Protein AF-A0A3D0WTB7-F1 (afdb_monomer_lite)

Secondary structure (DSSP, 8-state):
----TTT--TT-STTTTSSS-HHHHHHHTT--HHHHHHHHHHHHTTTTTTHHHHHTTTTT---

pLDDT: mean 78.11, std 11.79, range [39.34, 93.31]

Sequence (63 aa):
MTETALDTQIGGNHYKTFKIQPIEFIHKNNLSYIQGNVIKYVCRYRDKNGIEDLKKRDIILTC

Foldseek 3Di:
DDDDPVNDDPPDCQQVPDPAGLVRVCVVVVHDPVVSVLSNQVSRQVVPVHCVSCVVVVNVPDD

Structure (mmCIF, N/CA/C/O backbone):
data_AF-A0A3D0WTB7-F1
#
_entry.id   AF-A0A3D0WTB7-F1
#
loop_
_atom_site.group_PDB
_atom_site.id
_atom_site.type_symbol
_atom_site.label_atom_id
_atom_site.label_alt_id
_atom_site.label_comp_id
_atom_site.label_asym_id
_atom_site.label_entity_id
_atom_site.label_seq_id
_atom_site.pdbx_PDB_ins_code
_atom_site.Cartn_x
_atom_site.Cartn_y
_atom_site.Cartn_z
_atom_site.occupancy
_atom_site.B_iso_or_equiv
_atom_site.auth_seq_id
_atom_site.auth_comp_id
_atom_site.auth_asym_id
_atom_site.auth_atom_id
_atom_site.pdbx_PDB_model_num
ATOM 1 N N . MET A 1 1 ? -15.427 20.925 3.546 1.00 50.69 1 MET A N 1
ATOM 2 C CA . MET A 1 1 ? -15.192 19.489 3.296 1.00 50.69 1 MET A CA 1
ATOM 3 C C . MET A 1 1 ? -13.898 19.140 4.004 1.00 50.69 1 MET A C 1
ATOM 5 O O . MET A 1 1 ? -12.929 19.859 3.812 1.00 50.69 1 MET A O 1
ATOM 9 N N . THR A 1 2 ? -13.915 18.176 4.920 1.00 66.38 2 THR A N 1
ATOM 10 C CA . THR A 1 2 ? -12.731 17.776 5.695 1.00 66.38 2 THR A CA 1
ATOM 11 C C . THR A 1 2 ? -11.813 16.945 4.810 1.00 66.38 2 THR A C 1
ATOM 13 O O . THR A 1 2 ? -12.176 15.825 4.459 1.00 66.38 2 THR A O 1
ATOM 16 N N . GLU A 1 3 ? -10.664 17.497 4.429 1.00 69.25 3 GLU A N 1
ATOM 17 C CA . GLU A 1 3 ? -9.621 16.741 3.734 1.00 69.25 3 GLU A CA 1
ATOM 18 C C . GLU A 1 3 ? -9.040 15.679 4.673 1.00 69.25 3 GLU A C 1
ATOM 20 O O . GLU A 1 3 ? -8.763 15.932 5.848 1.00 69.25 3 GLU A O 1
ATOM 25 N N . THR A 1 4 ? -8.879 14.470 4.155 1.00 74.94 4 THR A N 1
ATOM 26 C CA . THR A 1 4 ? -8.331 13.318 4.863 1.00 74.94 4 THR A CA 1
ATOM 27 C C . THR A 1 4 ? -6.921 13.013 4.365 1.00 74.94 4 THR A C 1
ATOM 29 O O . THR A 1 4 ? -6.515 13.397 3.268 1.00 74.94 4 THR A O 1
ATOM 32 N N . ALA A 1 5 ? -6.157 12.246 5.145 1.00 75.38 5 ALA A N 1
ATOM 33 C CA . ALA A 1 5 ? -4.814 11.812 4.756 1.00 75.38 5 ALA A CA 1
ATOM 34 C C . ALA A 1 5 ? -4.777 10.946 3.472 1.00 75.38 5 ALA A C 1
ATOM 36 O O . ALA A 1 5 ? -3.694 10.663 2.964 1.00 75.38 5 ALA A O 1
ATOM 37 N N . LEU A 1 6 ? -5.935 10.519 2.949 1.00 77.81 6 LEU A N 1
ATOM 38 C CA . LEU A 1 6 ? -6.063 9.764 1.698 1.00 77.81 6 LEU A CA 1
ATOM 39 C C . LEU A 1 6 ? -6.181 10.669 0.460 1.00 77.81 6 LEU A C 1
ATOM 41 O O . LEU A 1 6 ? -5.960 10.203 -0.660 1.00 77.81 6 LEU A O 1
ATOM 45 N N . ASP A 1 7 ? -6.501 11.951 0.649 1.00 75.12 7 ASP A N 1
ATOM 46 C CA . ASP A 1 7 ? -6.758 12.893 -0.445 1.00 75.12 7 ASP A CA 1
ATOM 47 C C . ASP A 1 7 ? -5.461 13.466 -1.031 1.00 75.12 7 ASP A C 1
ATOM 49 O O . ASP A 1 7 ? -5.375 13.760 -2.228 1.00 75.12 7 ASP A O 1
ATOM 53 N N . THR A 1 8 ? -4.401 13.546 -0.224 1.00 74.56 8 THR A N 1
ATOM 54 C CA . THR A 1 8 ? -3.095 14.073 -0.637 1.00 74.56 8 THR A CA 1
ATOM 55 C C . THR A 1 8 ? -2.037 12.975 -0.648 1.00 74.56 8 THR A C 1
ATOM 57 O O . THR A 1 8 ? -1.686 12.411 0.383 1.00 74.56 8 THR A O 1
ATOM 60 N N . GLN A 1 9 ? -1.475 12.704 -1.830 1.00 71.31 9 GLN A N 1
ATOM 61 C CA . GLN A 1 9 ? -0.306 11.842 -1.987 1.00 71.31 9 GLN A CA 1
ATOM 62 C C . GLN A 1 9 ? 0.908 12.711 -2.334 1.00 71.31 9 GLN A C 1
ATOM 64 O O . GLN A 1 9 ? 0.905 13.409 -3.345 1.00 71.31 9 GLN A O 1
ATOM 69 N N . ILE A 1 10 ? 1.962 12.647 -1.520 1.00 74.75 10 ILE A N 1
ATOM 70 C CA . ILE A 1 10 ? 3.230 13.338 -1.791 1.00 74.75 10 ILE A CA 1
ATOM 71 C C . ILE A 1 10 ? 4.150 12.393 -2.581 1.00 74.75 10 ILE A C 1
ATOM 73 O O . ILE A 1 10 ? 4.365 11.247 -2.181 1.00 74.75 10 ILE A O 1
ATOM 77 N N . GLY A 1 11 ? 4.699 12.864 -3.707 1.00 70.69 11 GLY A N 1
ATOM 78 C CA . GLY A 1 11 ? 5.651 12.097 -4.525 1.00 70.69 11 GLY A CA 1
ATOM 79 C C . GLY A 1 11 ? 5.030 11.218 -5.622 1.00 70.69 11 GLY A C 1
ATOM 80 O O . GLY A 1 11 ? 5.588 10.166 -5.949 1.00 70.69 11 GLY A O 1
ATOM 81 N N . GLY A 1 12 ? 3.882 11.622 -6.180 1.00 74.50 12 GLY A N 1
ATOM 82 C CA . GLY A 1 12 ? 3.232 10.998 -7.343 1.00 74.50 12 GLY A CA 1
ATOM 83 C C . GLY A 1 12 ? 1.753 10.667 -7.111 1.00 74.50 12 GLY A C 1
ATOM 84 O O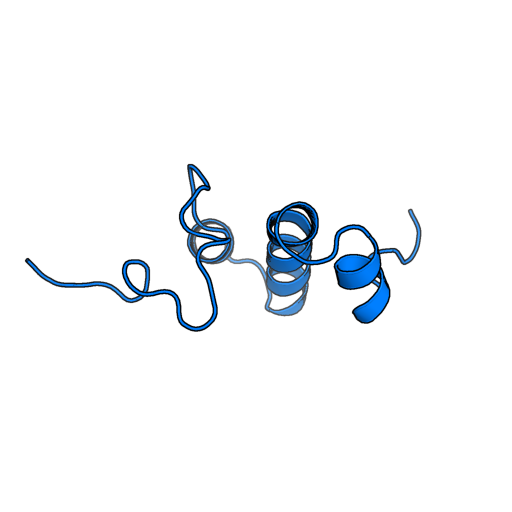 . GLY A 1 12 ? 1.198 11.039 -6.085 1.00 74.50 12 GLY A O 1
ATOM 85 N N . ASN A 1 13 ? 1.131 9.940 -8.050 1.00 74.81 13 ASN A N 1
ATOM 86 C CA . ASN A 1 13 ? -0.309 9.605 -8.030 1.00 74.81 13 ASN A CA 1
ATOM 87 C C . ASN A 1 13 ? -0.619 8.092 -8.074 1.00 74.81 13 ASN A C 1
ATOM 89 O O . ASN A 1 13 ? -1.750 7.689 -8.328 1.00 74.81 13 ASN A O 1
ATOM 93 N N . HIS A 1 14 ? 0.372 7.241 -7.807 1.00 76.31 14 HIS A N 1
ATOM 94 C CA . HIS A 1 14 ? 0.293 5.783 -7.987 1.00 76.31 14 HIS A CA 1
ATOM 95 C C . HIS A 1 14 ? -0.585 5.031 -6.971 1.00 76.31 14 HIS A C 1
ATOM 97 O O . HIS A 1 14 ? -0.652 3.814 -7.033 1.00 76.31 14 HIS A O 1
ATOM 103 N N . TYR A 1 15 ? -1.225 5.692 -6.003 1.00 76.31 15 TYR A N 1
ATOM 104 C CA . TYR A 1 15 ? -2.188 5.032 -5.107 1.00 76.31 15 TYR A CA 1
ATOM 105 C C . TYR A 1 15 ? -3.630 5.515 -5.300 1.00 76.31 15 TYR A C 1
ATOM 107 O O . TYR A 1 15 ? -4.553 4.845 -4.845 1.00 76.31 15 TYR A O 1
ATOM 115 N N . LYS A 1 16 ? -3.835 6.636 -6.005 1.00 76.88 16 LYS A N 1
ATOM 116 C CA . LYS A 1 16 ? -5.154 7.262 -6.212 1.00 76.88 16 LYS A CA 1
ATOM 117 C C . LYS A 1 16 ? -5.990 6.598 -7.306 1.00 76.88 16 LYS A C 1
ATOM 119 O O . LYS A 1 16 ? -7.194 6.805 -7.370 1.00 76.88 16 LYS A O 1
ATOM 124 N N . THR A 1 17 ? -5.355 5.815 -8.170 1.00 79.12 17 THR A N 1
ATOM 125 C CA . THR A 1 17 ? -6.004 5.090 -9.272 1.00 79.12 17 THR A CA 1
ATOM 126 C C . THR A 1 17 ? -6.690 3.804 -8.811 1.00 79.12 17 THR A C 1
ATOM 128 O O . THR A 1 17 ? -7.484 3.223 -9.551 1.00 79.12 17 THR A O 1
ATOM 131 N N . PHE A 1 18 ? -6.404 3.342 -7.592 1.00 80.69 18 PHE A N 1
ATOM 132 C CA . PHE A 1 18 ? -6.977 2.116 -7.058 1.00 80.69 18 PHE A CA 1
ATOM 133 C C . PHE A 1 18 ? -8.401 2.339 -6.547 1.00 80.69 18 PHE A C 1
ATOM 135 O O . PHE A 1 18 ? -8.677 3.315 -5.856 1.00 80.69 18 PHE A O 1
ATOM 142 N N . LYS A 1 19 ? -9.291 1.369 -6.811 1.00 84.12 19 LYS A N 1
ATOM 143 C CA . LYS A 1 19 ? -10.656 1.344 -6.245 1.00 84.12 19 LYS A CA 1
ATOM 144 C C . LYS A 1 19 ? -10.661 1.391 -4.712 1.00 84.12 19 LYS A C 1
ATOM 146 O O . LYS A 1 19 ? -11.596 1.915 -4.125 1.00 84.12 19 LYS A O 1
ATOM 151 N N . ILE A 1 20 ? -9.637 0.809 -4.088 1.00 85.94 20 ILE A N 1
ATOM 152 C CA . ILE A 1 20 ? -9.371 0.864 -2.648 1.00 85.94 20 ILE A CA 1
ATOM 153 C C . ILE A 1 20 ? -7.893 1.204 -2.501 1.00 85.94 20 ILE A C 1
ATOM 155 O O . ILE A 1 20 ? -7.048 0.491 -3.048 1.00 85.94 20 ILE A O 1
ATOM 159 N N . GLN A 1 21 ? -7.563 2.267 -1.769 1.00 86.50 21 GLN A N 1
ATOM 160 C CA . GLN A 1 21 ? -6.159 2.614 -1.566 1.00 86.50 21 GLN A CA 1
ATOM 161 C C . GLN A 1 21 ? -5.461 1.526 -0.732 1.00 86.50 21 GLN A C 1
ATOM 163 O O . GLN A 1 21 ? -6.042 1.033 0.239 1.00 86.50 21 GLN A O 1
ATOM 168 N N . PRO A 1 22 ? -4.194 1.173 -1.023 1.00 87.69 22 PRO A N 1
ATOM 169 C CA . PRO A 1 22 ? -3.495 0.111 -0.294 1.00 87.69 22 PRO A CA 1
ATOM 170 C C . PRO A 1 22 ? -3.481 0.321 1.223 1.00 87.69 22 PRO A C 1
ATOM 172 O O . PRO A 1 22 ? -3.634 -0.628 1.983 1.00 87.69 22 PRO A O 1
ATOM 175 N N . ILE A 1 23 ? -3.347 1.572 1.674 1.00 86.06 23 ILE A N 1
ATOM 176 C CA . ILE A 1 23 ? -3.349 1.912 3.100 1.00 86.06 23 ILE A CA 1
ATOM 177 C C . ILE A 1 23 ? -4.706 1.655 3.766 1.00 86.06 23 ILE A C 1
ATOM 179 O O . ILE A 1 23 ? -4.743 1.216 4.913 1.00 86.06 23 ILE A O 1
ATOM 183 N N . GLU A 1 24 ? -5.805 1.868 3.045 1.00 89.62 24 GLU A N 1
ATOM 184 C CA . GLU A 1 24 ? -7.158 1.596 3.525 1.00 89.62 24 GLU A CA 1
ATOM 185 C C . GLU A 1 24 ? -7.383 0.088 3.650 1.00 89.62 24 GLU A C 1
ATOM 187 O O . GLU A 1 24 ? -7.875 -0.381 4.674 1.00 89.62 24 GLU A O 1
ATOM 192 N N . PHE A 1 25 ? -6.941 -0.686 2.655 1.00 89.75 25 PHE A N 1
ATOM 193 C CA . PHE A 1 25 ? -6.979 -2.147 2.706 1.00 89.75 25 PHE A CA 1
ATOM 194 C C . PHE A 1 25 ? -6.192 -2.699 3.905 1.00 89.75 25 PHE A C 1
ATOM 196 O O . PHE A 1 25 ? -6.690 -3.561 4.624 1.00 89.75 25 PHE A O 1
ATOM 203 N N . ILE A 1 26 ? -4.989 -2.174 4.154 1.00 91.69 26 ILE A N 1
ATOM 204 C CA . ILE A 1 26 ? -4.122 -2.581 5.272 1.00 91.69 26 ILE A CA 1
ATOM 205 C C . ILE A 1 26 ? -4.798 -2.332 6.621 1.00 91.69 26 ILE A C 1
ATOM 207 O O . ILE A 1 26 ? -4.810 -3.229 7.461 1.00 91.69 26 ILE A O 1
ATOM 211 N N . HIS A 1 27 ? -5.386 -1.146 6.810 1.00 90.31 27 HIS A N 1
ATOM 212 C CA . HIS A 1 27 ? -6.067 -0.797 8.058 1.00 90.31 27 HIS A CA 1
ATOM 213 C C . HIS A 1 27 ? -7.352 -1.596 8.255 1.00 90.31 27 HIS A C 1
ATOM 215 O O . HIS A 1 27 ? -7.589 -2.082 9.351 1.00 90.31 27 HIS A O 1
ATOM 221 N N . LYS A 1 28 ? -8.161 -1.786 7.205 1.00 93.00 28 LYS A N 1
ATOM 222 C CA . LYS A 1 28 ? -9.410 -2.561 7.299 1.00 93.00 28 LYS A CA 1
ATOM 223 C C . LYS A 1 28 ? -9.183 -4.039 7.622 1.00 93.00 28 LYS A C 1
ATOM 225 O O . LYS A 1 28 ? -10.067 -4.668 8.190 1.00 93.00 28 LYS A O 1
ATOM 230 N N . ASN A 1 29 ? -8.024 -4.585 7.257 1.00 92.56 29 ASN A N 1
ATOM 231 C CA . ASN A 1 29 ? -7.672 -5.988 7.488 1.00 92.56 29 ASN A CA 1
ATOM 232 C C . ASN A 1 29 ? -6.676 -6.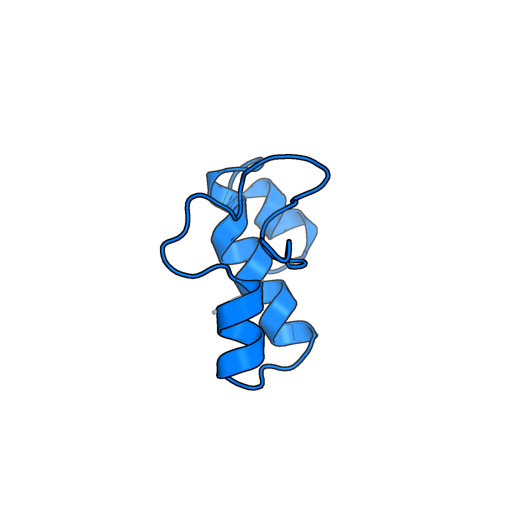180 8.644 1.00 92.56 29 ASN A C 1
ATOM 234 O O . ASN A 1 29 ? -6.163 -7.283 8.817 1.00 92.56 29 ASN A O 1
ATOM 238 N N . ASN A 1 30 ? -6.376 -5.129 9.416 1.00 93.31 30 ASN A N 1
ATOM 239 C CA . ASN A 1 30 ? -5.430 -5.153 10.537 1.00 93.31 30 ASN A CA 1
ATOM 240 C C . ASN A 1 30 ? -4.078 -5.815 10.197 1.00 93.31 30 ASN A C 1
ATOM 242 O O . ASN A 1 30 ? -3.520 -6.570 10.996 1.00 93.31 30 ASN A O 1
ATOM 246 N N . LEU A 1 31 ? -3.544 -5.548 9.001 1.00 91.75 31 LEU A N 1
ATOM 247 C CA . LEU A 1 31 ? -2.275 -6.135 8.572 1.00 91.75 31 LEU A CA 1
ATOM 248 C C . LEU A 1 31 ? -1.093 -5.488 9.300 1.00 91.75 31 LEU A C 1
ATOM 250 O O . LEU A 1 31 ? -1.034 -4.271 9.487 1.00 91.75 31 LEU A O 1
ATOM 254 N N .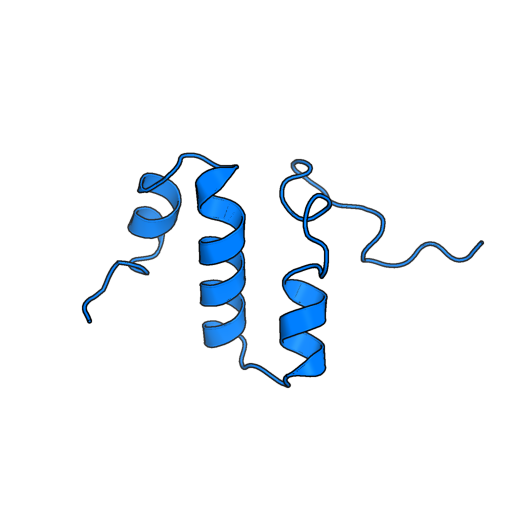 SER A 1 32 ? -0.106 -6.309 9.652 1.00 90.75 32 SER A N 1
ATOM 255 C CA . SER A 1 32 ? 1.151 -5.843 10.238 1.00 90.75 32 SER A CA 1
ATOM 256 C C . SER A 1 32 ? 1.932 -4.940 9.277 1.00 90.75 32 SER A C 1
ATOM 258 O O . SER A 1 32 ? 1.766 -4.985 8.056 1.00 90.75 32 SER A O 1
ATOM 260 N N . TYR A 1 33 ? 2.860 -4.151 9.820 1.00 82.94 33 TYR A N 1
ATOM 261 C CA . TYR A 1 33 ? 3.697 -3.235 9.039 1.00 82.94 33 TYR A CA 1
ATOM 262 C C . TYR A 1 33 ? 4.440 -3.920 7.876 1.00 82.94 33 TYR A C 1
ATOM 264 O O . TYR A 1 33 ? 4.564 -3.350 6.788 1.00 82.94 33 TYR A O 1
ATOM 272 N N . ILE A 1 34 ? 4.923 -5.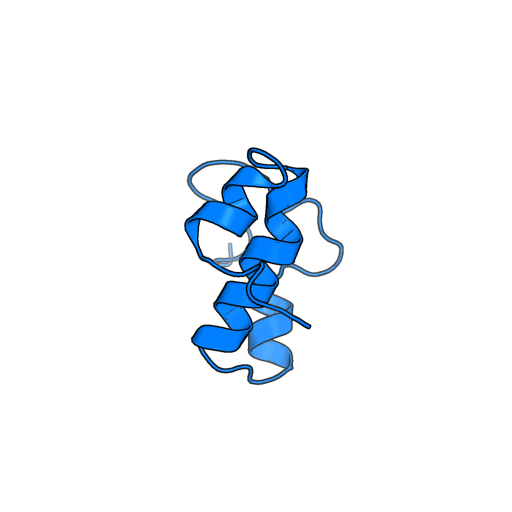151 8.078 1.00 87.19 34 ILE A N 1
ATOM 273 C CA . ILE A 1 34 ? 5.632 -5.912 7.039 1.00 87.19 34 ILE A CA 1
ATOM 274 C C . ILE A 1 34 ? 4.659 -6.304 5.921 1.00 87.19 34 ILE A C 1
ATOM 276 O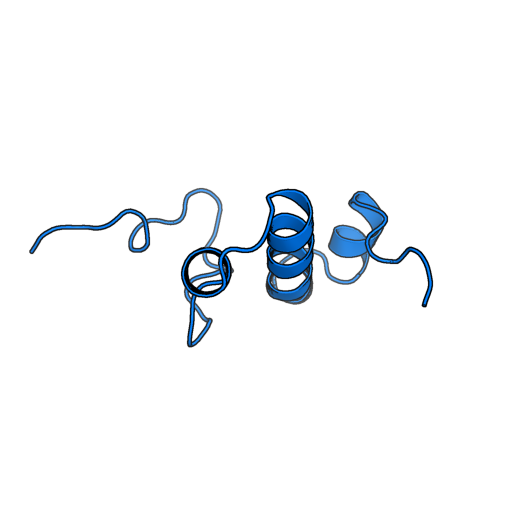 O . ILE A 1 34 ? 4.920 -6.002 4.757 1.00 87.19 34 ILE A O 1
ATOM 280 N N . GLN A 1 35 ? 3.506 -6.882 6.271 1.00 86.44 35 GLN A N 1
ATOM 281 C CA . GLN A 1 35 ? 2.459 -7.250 5.309 1.00 86.44 35 GLN A CA 1
ATOM 282 C C . GLN A 1 35 ? 1.963 -6.028 4.528 1.00 86.44 35 GLN A C 1
ATOM 284 O O . GLN A 1 35 ? 1.839 -6.068 3.305 1.00 86.44 35 GLN A O 1
ATOM 289 N N . GLY A 1 36 ? 1.749 -4.907 5.217 1.00 88.31 36 GLY A N 1
ATOM 290 C CA . GLY A 1 36 ? 1.330 -3.668 4.582 1.00 88.31 36 GLY A CA 1
ATOM 291 C C . GLY A 1 36 ? 2.371 -3.100 3.620 1.00 88.31 36 GLY A C 1
ATOM 292 O O . GLY A 1 36 ? 2.016 -2.590 2.558 1.00 88.31 36 GLY A O 1
ATOM 293 N N . ASN A 1 37 ? 3.663 -3.236 3.927 1.00 87.25 37 ASN A N 1
ATOM 294 C CA . ASN A 1 37 ? 4.698 -2.901 2.955 1.00 87.25 37 ASN A CA 1
ATOM 295 C C . ASN A 1 37 ? 4.580 -3.779 1.709 1.00 87.25 37 ASN A C 1
ATOM 297 O O . ASN A 1 37 ? 4.505 -3.218 0.622 1.00 87.25 37 ASN A O 1
ATOM 301 N N . VAL A 1 38 ? 4.485 -5.104 1.846 1.00 87.31 38 VAL A N 1
ATOM 302 C CA . VAL A 1 38 ? 4.346 -6.012 0.691 1.00 87.31 38 VAL A CA 1
ATOM 303 C C . VAL A 1 38 ? 3.192 -5.577 -0.218 1.00 87.31 38 VAL A C 1
ATOM 305 O O . VAL A 1 38 ? 3.410 -5.349 -1.408 1.00 87.31 38 VAL A O 1
ATOM 308 N N . ILE A 1 39 ? 2.002 -5.338 0.345 1.00 87.31 39 ILE A N 1
ATOM 309 C CA . ILE A 1 39 ? 0.830 -4.876 -0.416 1.00 87.31 39 ILE A CA 1
ATOM 310 C C . ILE A 1 39 ? 1.110 -3.555 -1.146 1.00 87.31 39 ILE A C 1
ATOM 312 O O . ILE A 1 39 ? 0.805 -3.432 -2.331 1.00 87.31 39 ILE A O 1
ATOM 316 N N . LYS A 1 40 ? 1.743 -2.574 -0.490 1.00 86.69 40 LYS A N 1
ATOM 317 C CA . LYS A 1 40 ? 2.071 -1.286 -1.125 1.00 86.69 40 LYS A CA 1
ATOM 318 C C . LYS A 1 40 ? 2.969 -1.448 -2.350 1.00 86.69 40 LYS A C 1
ATOM 320 O O . LYS A 1 40 ? 2.718 -0.795 -3.357 1.00 86.69 40 LYS A O 1
ATOM 325 N N . TYR A 1 41 ? 3.989 -2.300 -2.283 1.00 87.19 41 TYR A N 1
ATOM 326 C CA . TYR A 1 41 ? 4.891 -2.544 -3.414 1.00 87.19 41 TYR A CA 1
ATOM 327 C C . TYR A 1 41 ? 4.215 -3.343 -4.529 1.00 87.19 41 TYR A C 1
ATOM 329 O O . TYR A 1 41 ? 4.382 -2.996 -5.694 1.00 87.19 41 TYR A O 1
ATOM 337 N N . VAL A 1 42 ? 3.389 -4.339 -4.192 1.00 84.56 42 VAL A N 1
ATOM 338 C CA . VAL A 1 42 ? 2.594 -5.096 -5.177 1.00 84.56 42 VAL A CA 1
ATOM 339 C C . VAL A 1 42 ? 1.574 -4.202 -5.890 1.00 84.56 42 VAL A C 1
ATOM 341 O O . VAL A 1 42 ? 1.336 -4.365 -7.081 1.00 84.56 42 VAL A O 1
ATOM 344 N N . CYS A 1 43 ? 0.984 -3.220 -5.214 1.00 86.06 43 CYS A N 1
ATOM 345 C CA . CYS A 1 43 ? 0.124 -2.252 -5.891 1.00 86.06 43 CYS A CA 1
ATOM 346 C C . CYS A 1 43 ? 0.948 -1.264 -6.732 1.00 86.06 43 CYS A C 1
ATOM 348 O O . CYS A 1 43 ? 0.580 -0.953 -7.857 1.00 86.06 43 CYS A O 1
ATOM 350 N N . ARG A 1 44 ? 2.088 -0.792 -6.220 1.00 85.56 44 ARG A N 1
ATOM 351 C CA . ARG A 1 44 ? 2.845 0.303 -6.836 1.00 85.56 44 ARG A CA 1
ATOM 352 C C . ARG A 1 44 ? 3.724 -0.097 -8.021 1.00 85.56 44 ARG A C 1
ATOM 354 O O . ARG A 1 44 ? 3.947 0.746 -8.885 1.00 85.56 44 ARG A O 1
ATOM 361 N N . TYR A 1 45 ? 4.253 -1.321 -8.072 1.00 84.50 45 TYR A N 1
ATOM 362 C CA . TYR A 1 45 ? 5.329 -1.661 -9.018 1.00 84.50 45 TYR A CA 1
ATOM 363 C C . TYR A 1 45 ? 4.959 -1.418 -10.485 1.00 84.50 45 TYR A C 1
ATOM 365 O O . TYR A 1 45 ? 5.809 -1.027 -11.278 1.00 84.50 45 TYR A O 1
ATOM 373 N N . ARG A 1 46 ? 3.687 -1.604 -10.857 1.00 75.25 46 ARG A N 1
ATOM 374 C CA . ARG A 1 46 ? 3.221 -1.367 -12.233 1.00 75.25 46 ARG A CA 1
ATOM 375 C C . ARG A 1 46 ? 3.364 0.095 -12.648 1.00 75.25 46 ARG A C 1
ATOM 377 O O . ARG A 1 46 ? 3.728 0.364 -13.785 1.00 75.25 46 ARG A O 1
ATOM 384 N N . ASP A 1 47 ? 3.147 1.008 -11.707 1.00 80.12 47 ASP A N 1
ATOM 385 C CA . ASP A 1 47 ? 3.172 2.453 -11.936 1.00 80.12 47 ASP A CA 1
ATOM 386 C C . ASP A 1 47 ? 4.533 3.083 -11.593 1.00 80.12 47 ASP A C 1
ATOM 388 O O . ASP A 1 47 ? 4.763 4.265 -11.852 1.00 80.12 47 ASP A O 1
ATOM 392 N N . LYS A 1 48 ? 5.449 2.318 -10.980 1.00 74.88 48 LYS A N 1
ATOM 393 C CA . LYS A 1 48 ? 6.769 2.795 -10.557 1.00 74.88 48 LYS A CA 1
ATOM 394 C C . LYS A 1 48 ? 7.847 1.753 -10.838 1.00 74.88 48 LYS A C 1
ATOM 396 O O . LYS A 1 48 ? 8.000 0.812 -10.071 1.00 74.88 48 LYS A O 1
ATOM 401 N N . ASN A 1 49 ? 8.625 1.966 -11.899 1.00 78.00 49 ASN A N 1
ATOM 402 C CA . ASN A 1 49 ? 9.833 1.207 -12.267 1.00 78.00 49 ASN A CA 1
ATOM 403 C C . ASN A 1 49 ? 9.666 -0.324 -12.401 1.00 78.00 49 ASN A C 1
ATOM 405 O O . ASN A 1 49 ? 10.653 -1.059 -12.439 1.00 78.00 49 ASN A O 1
ATOM 409 N N . GLY A 1 50 ? 8.436 -0.832 -12.510 1.00 79.50 50 GLY A N 1
ATOM 410 C CA . GLY A 1 50 ? 8.172 -2.232 -12.823 1.00 79.50 50 GLY A CA 1
ATOM 411 C C . GLY A 1 50 ? 8.781 -3.203 -11.810 1.00 79.50 50 GLY A C 1
ATOM 412 O O . GLY A 1 50 ? 8.783 -2.986 -10.600 1.00 79.50 50 GLY A O 1
ATOM 413 N N . ILE A 1 51 ? 9.323 -4.305 -12.326 1.00 79.94 51 ILE A N 1
ATOM 414 C CA . ILE A 1 51 ? 9.918 -5.389 -11.532 1.00 79.94 51 ILE A CA 1
ATOM 415 C C . ILE A 1 51 ? 11.102 -4.897 -10.676 1.00 79.94 51 ILE A C 1
ATOM 417 O O . ILE A 1 51 ? 11.390 -5.484 -9.635 1.00 79.94 51 ILE A O 1
ATOM 421 N N . GLU A 1 52 ? 11.771 -3.806 -11.055 1.00 80.62 52 GLU A N 1
ATOM 422 C CA . GLU A 1 52 ? 12.888 -3.256 -10.279 1.00 80.62 52 GLU A CA 1
ATOM 423 C C . GLU A 1 52 ? 12.445 -2.708 -8.914 1.00 80.62 52 GLU A C 1
ATOM 425 O O . GLU A 1 52 ? 13.177 -2.855 -7.933 1.00 80.62 52 GLU A O 1
ATOM 430 N N . ASP A 1 53 ? 11.230 -2.152 -8.806 1.00 78.00 53 ASP A N 1
ATOM 431 C CA . ASP A 1 53 ? 10.682 -1.686 -7.519 1.00 78.00 53 ASP A CA 1
ATOM 432 C C . ASP A 1 53 ? 10.412 -2.862 -6.569 1.00 78.00 53 ASP A C 1
ATOM 434 O O . ASP A 1 53 ? 10.581 -2.725 -5.356 1.00 78.00 53 ASP A O 1
ATOM 438 N N . LEU A 1 54 ? 10.070 -4.035 -7.118 1.00 76.25 54 LEU A N 1
ATOM 439 C CA . LEU A 1 54 ? 9.902 -5.276 -6.354 1.00 76.25 54 LEU A CA 1
ATOM 440 C C . LEU A 1 54 ? 11.249 -5.879 -5.930 1.00 76.25 54 LEU A C 1
ATOM 442 O O . LEU A 1 54 ? 11.379 -6.350 -4.798 1.00 76.25 54 LEU A O 1
ATOM 446 N N . LYS A 1 55 ? 12.260 -5.831 -6.809 1.00 74.69 55 LYS A N 1
ATOM 447 C CA . LYS A 1 55 ? 13.624 -6.309 -6.520 1.00 74.69 55 LYS A CA 1
ATOM 448 C C . LYS A 1 55 ? 14.318 -5.478 -5.447 1.00 74.69 55 LYS A C 1
ATOM 450 O O . LYS A 1 55 ? 14.999 -6.038 -4.603 1.00 74.69 55 LYS A O 1
ATOM 455 N N . LYS A 1 56 ? 14.104 -4.158 -5.419 1.00 71.25 56 LYS A N 1
ATOM 456 C CA . LYS A 1 56 ? 14.720 -3.254 -4.428 1.00 71.25 56 LYS A CA 1
ATOM 457 C C . LYS A 1 56 ? 14.398 -3.615 -2.969 1.00 71.25 56 LYS A C 1
ATOM 459 O O . LYS A 1 56 ? 15.054 -3.114 -2.059 1.00 71.25 56 LYS A O 1
ATOM 464 N N . ARG A 1 57 ? 13.361 -4.418 -2.727 1.00 63.44 57 ARG A N 1
ATOM 465 C CA . ARG A 1 57 ? 12.928 -4.811 -1.380 1.00 63.44 57 ARG A CA 1
ATOM 466 C C . ARG A 1 57 ? 12.814 -6.309 -1.175 1.00 63.44 57 ARG A C 1
ATOM 468 O O . ARG A 1 57 ? 12.111 -6.707 -0.252 1.00 63.44 57 ARG A O 1
ATOM 475 N N . ASP A 1 58 ? 13.450 -7.101 -2.039 1.00 63.91 58 ASP A N 1
ATOM 476 C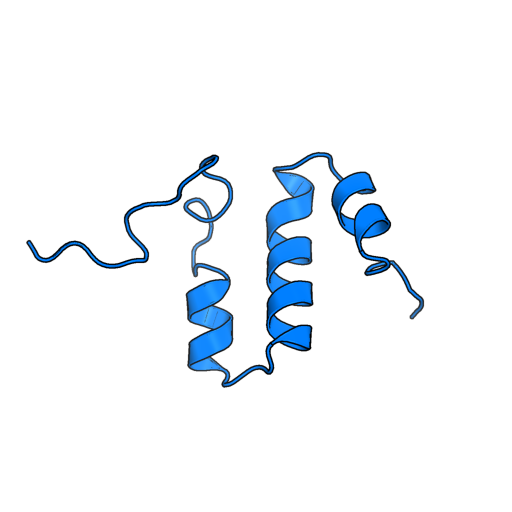 CA . ASP A 1 58 ? 13.428 -8.564 -1.967 1.00 63.91 58 ASP A CA 1
ATOM 477 C C . ASP A 1 58 ? 12.007 -9.132 -1.801 1.00 63.91 58 ASP A C 1
ATOM 479 O O . ASP A 1 58 ? 11.796 -10.174 -1.195 1.00 63.91 58 ASP A O 1
ATOM 483 N N . ILE A 1 59 ? 10.992 -8.448 -2.350 1.00 62.78 59 ILE A N 1
ATOM 484 C CA . ILE A 1 59 ? 9.619 -8.978 -2.373 1.00 62.78 59 ILE A CA 1
ATOM 485 C C . ILE A 1 59 ? 9.543 -10.170 -3.325 1.00 62.78 59 ILE A C 1
ATOM 487 O O . ILE A 1 59 ? 8.708 -11.050 -3.152 1.00 62.78 59 ILE A O 1
ATOM 491 N N . ILE A 1 60 ? 10.460 -10.231 -4.295 1.00 57.84 60 ILE A N 1
ATOM 492 C CA . ILE A 1 60 ? 10.676 -11.398 -5.157 1.00 57.84 60 ILE A CA 1
ATOM 493 C C . ILE A 1 60 ? 11.507 -12.475 -4.428 1.00 57.84 60 ILE A C 1
ATOM 495 O O . ILE A 1 60 ? 12.332 -13.147 -5.041 1.00 57.84 60 ILE A O 1
ATOM 499 N N . LEU A 1 61 ? 11.330 -12.642 -3.116 1.00 46.75 61 LEU A N 1
ATOM 500 C CA . LEU A 1 61 ? 11.856 -13.795 -2.398 1.00 46.75 61 LEU A CA 1
ATOM 501 C C . LEU A 1 61 ? 10.771 -14.879 -2.374 1.00 46.75 61 LEU A C 1
ATOM 503 O O . LEU A 1 61 ? 9.880 -14.862 -1.531 1.00 46.75 61 LEU A O 1
ATOM 507 N N . THR A 1 62 ? 10.868 -15.771 -3.367 1.00 44.44 62 THR A N 1
ATOM 508 C CA . THR A 1 62 ? 10.421 -17.179 -3.360 1.00 44.44 62 THR A CA 1
ATOM 509 C C . THR A 1 62 ? 9.039 -17.473 -2.766 1.00 44.44 62 THR A C 1
ATOM 511 O O . THR A 1 62 ? 8.886 -17.632 -1.554 1.00 44.44 62 THR A O 1
ATOM 514 N N . CYS A 1 63 ? 8.060 -17.685 -3.652 1.00 39.34 63 CYS A N 1
ATOM 515 C CA . CYS A 1 63 ? 7.273 -18.912 -3.518 1.00 39.34 63 CYS A CA 1
ATOM 516 C C . CYS A 1 63 ? 8.164 -20.111 -3.859 1.00 39.34 63 CYS A C 1
ATOM 518 O O . CYS A 1 63 ? 9.050 -19.935 -4.729 1.00 39.34 63 CYS A O 1
#

Radius of gyration: 12.74 Å; chains: 1; bounding box: 30×38×23 Å